Protein AF-A0A6G2DWR9-F1 (afdb_monomer_lite)

Secondary structure (DSSP, 8-state):
-EE--GGGHHHHHHTT--EE--SSGGGSHHHHHHHHHHHHTT-HHHHHHHHHHHHHHHHHHTSSSS-HHHHHHHHHHHHH-----PPPTTSPPP-GGG--

Sequence (100 aa):
VFNGPDEQYLGGRLMGAEAGIGGTYGVMPDLFLKLESLIQERDLDTAKKLQYAINEVIYKMISGKANMYAVAKEVLRLNEKLDLGSVRQPLEALAEGDLE

Radius of gyration: 14.73 Å; chains: 1; bounding box: 37×27×40 Å

pLDDT: mean 97.43, std 2.49, range [79.19, 98.88]

InterPro domains:
  IPR002220 DapA-like [PF00701] (1-96)
  IPR013785 Aldolase-type TIM barrel [G3DSA:3.20.20.70] (1-100)

Structure (mmCIF, N/CA/C/O backbone):
data_AF-A0A6G2DWR9-F1
#
_entry.id   AF-A0A6G2DWR9-F1
#
loop_
_atom_site.group_PDB
_atom_site.id
_atom_site.type_symbol
_atom_site.label_atom_id
_atom_site.label_alt_id
_atom_site.label_comp_id
_atom_site.label_asym_id
_atom_site.label_entity_id
_atom_site.label_seq_id
_atom_site.pdbx_PDB_ins_code
_atom_site.Cartn_x
_atom_site.Cartn_y
_atom_site.Cartn_z
_atom_site.occupancy
_atom_site.B_iso_or_equiv
_atom_site.auth_seq_id
_atom_site.auth_comp_id
_atom_site.auth_asym_id
_atom_site.auth_atom_id
_atom_site.pdbx_PDB_model_num
ATOM 1 N N . VAL A 1 1 ? -19.397 5.937 -0.410 1.00 94.94 1 VAL A N 1
ATOM 2 C CA . VAL A 1 1 ? -18.188 6.555 -1.039 1.00 94.94 1 VAL A CA 1
ATOM 3 C C . VAL A 1 1 ? -16.984 5.650 -0.818 1.00 94.94 1 VAL A C 1
ATOM 5 O O . VAL A 1 1 ? -16.892 5.081 0.260 1.00 94.94 1 VAL A O 1
ATOM 8 N N . PHE A 1 2 ? -16.074 5.518 -1.791 1.00 98.19 2 PHE A N 1
ATOM 9 C CA . PHE A 1 2 ? -14.843 4.723 -1.654 1.00 98.19 2 PHE A CA 1
ATOM 10 C C . PHE A 1 2 ? -13.619 5.639 -1.540 1.00 98.19 2 PHE A C 1
ATOM 12 O O . PHE A 1 2 ? -13.466 6.554 -2.347 1.00 98.19 2 PHE A O 1
ATOM 19 N N . ASN A 1 3 ? -12.757 5.401 -0.551 1.00 98.56 3 ASN A N 1
ATOM 20 C CA . ASN A 1 3 ? -11.465 6.068 -0.433 1.00 98.56 3 ASN A CA 1
ATOM 21 C C . ASN A 1 3 ? -10.527 5.586 -1.550 1.00 98.56 3 ASN A C 1
ATOM 23 O O . ASN A 1 3 ? -10.356 4.381 -1.716 1.00 98.56 3 ASN A O 1
ATOM 27 N N . GLY A 1 4 ? -9.929 6.521 -2.288 1.00 98.19 4 GLY A N 1
ATOM 28 C CA . GLY A 1 4 ? -8.967 6.223 -3.355 1.00 98.19 4 GLY A CA 1
ATOM 29 C C . GLY A 1 4 ? -7.497 6.273 -2.919 1.00 98.19 4 GLY A C 1
ATOM 30 O O . GLY A 1 4 ? -6.759 5.357 -3.252 1.00 98.19 4 GLY A O 1
ATOM 31 N N . PRO A 1 5 ? -7.037 7.316 -2.199 1.00 98.19 5 PRO A N 1
ATOM 32 C CA . PRO A 1 5 ? -5.630 7.415 -1.805 1.00 98.19 5 PRO A CA 1
ATOM 33 C C . PRO A 1 5 ? -5.296 6.450 -0.664 1.00 98.19 5 PRO A C 1
ATOM 35 O O . PRO A 1 5 ? -5.792 6.604 0.458 1.00 98.19 5 PRO A O 1
ATOM 38 N N . ASP A 1 6 ? -4.455 5.460 -0.941 1.00 98.56 6 ASP A N 1
ATOM 39 C CA . ASP A 1 6 ? -4.104 4.378 -0.012 1.00 98.56 6 ASP A CA 1
ATOM 40 C C . ASP A 1 6 ? -3.402 4.909 1.244 1.00 98.56 6 ASP A C 1
ATOM 42 O O . ASP A 1 6 ? -3.665 4.461 2.363 1.00 98.56 6 ASP A O 1
ATOM 46 N N . GLU A 1 7 ? -2.596 5.955 1.074 1.00 98.31 7 GLU A N 1
ATOM 47 C CA . GLU A 1 7 ? -1.856 6.647 2.128 1.00 98.31 7 GLU A CA 1
ATOM 48 C C . GLU A 1 7 ? -2.767 7.402 3.105 1.00 98.31 7 GLU A C 1
ATOM 50 O O . GLU A 1 7 ? -2.342 7.807 4.193 1.00 98.31 7 GLU A O 1
ATOM 55 N N . GLN A 1 8 ? -4.024 7.614 2.704 1.00 98.50 8 GLN A N 1
ATOM 56 C CA . GLN A 1 8 ? -5.057 8.314 3.459 1.00 98.50 8 GLN A CA 1
ATOM 57 C C . GLN A 1 8 ? -6.198 7.385 3.882 1.00 98.50 8 GLN A C 1
ATOM 59 O O . GLN A 1 8 ? -7.196 7.885 4.398 1.00 98.50 8 GLN A O 1
ATOM 64 N N . TYR A 1 9 ? -6.070 6.062 3.706 1.00 98.75 9 TYR A N 1
ATOM 65 C CA . TYR A 1 9 ? -7.160 5.106 3.930 1.00 98.75 9 TYR A CA 1
ATOM 66 C C . TYR A 1 9 ? -7.842 5.286 5.290 1.00 98.75 9 TYR A C 1
ATOM 68 O O . TYR A 1 9 ? -9.052 5.504 5.344 1.00 98.75 9 TYR A O 1
ATOM 76 N N . LEU A 1 10 ? -7.075 5.295 6.384 1.00 98.62 10 LEU A N 1
ATOM 77 C CA . LEU A 1 10 ? -7.600 5.529 7.730 1.00 98.62 10 LEU A CA 1
ATOM 78 C C . LEU A 1 10 ? -8.358 6.862 7.826 1.00 98.62 10 LEU A C 1
ATOM 80 O O . LEU A 1 10 ? -9.471 6.905 8.344 1.00 98.62 10 LEU A O 1
ATOM 84 N N . GLY A 1 11 ? -7.784 7.948 7.304 1.00 98.38 11 GLY A N 1
ATOM 85 C CA . GLY A 1 11 ? -8.419 9.266 7.318 1.00 98.38 11 GLY A CA 1
ATOM 86 C C . GLY A 1 11 ? -9.731 9.285 6.533 1.00 98.38 11 GLY A C 1
ATOM 87 O O . GLY A 1 11 ? -10.753 9.728 7.051 1.00 98.38 11 GLY A O 1
ATOM 88 N N . GLY A 1 12 ? -9.730 8.743 5.314 1.00 98.38 12 GLY A N 1
ATOM 89 C CA . GLY A 1 12 ? -10.919 8.644 4.471 1.00 98.38 12 GLY A CA 1
ATOM 90 C C . GLY A 1 12 ? -12.023 7.809 5.114 1.00 98.38 12 GLY A C 1
ATOM 91 O O . GLY A 1 12 ? -13.181 8.231 5.127 1.00 98.38 12 GLY A O 1
ATOM 92 N N . ARG A 1 13 ? -11.672 6.664 5.715 1.00 98.19 13 ARG A N 1
ATOM 93 C CA . ARG A 1 13 ? -12.622 5.810 6.445 1.00 98.19 13 ARG A CA 1
ATOM 94 C C . ARG A 1 13 ? -13.258 6.540 7.624 1.00 98.19 13 ARG A C 1
ATOM 96 O O . ARG A 1 13 ? -14.476 6.497 7.769 1.00 98.19 13 ARG A O 1
ATOM 103 N N . LEU A 1 14 ? -12.467 7.261 8.421 1.00 98.06 14 LEU A N 1
ATOM 104 C CA . LEU A 1 14 ? -12.972 8.023 9.570 1.00 98.06 14 LEU A CA 1
ATOM 105 C C . LEU A 1 14 ? -13.831 9.232 9.170 1.00 98.06 14 LEU A C 1
ATOM 107 O O . LEU A 1 14 ? -14.720 9.624 9.922 1.00 98.06 14 LEU A O 1
ATOM 111 N N . MET A 1 15 ? -13.603 9.795 7.983 1.00 97.94 15 MET A N 1
ATOM 112 C CA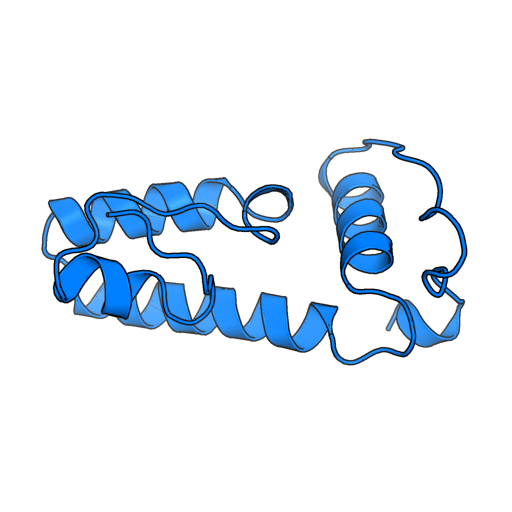 . MET A 1 15 ? -14.368 10.927 7.449 1.00 97.94 15 MET A CA 1
ATOM 113 C C . MET A 1 15 ? -15.652 10.518 6.708 1.00 97.94 15 MET A C 1
ATOM 115 O O . MET A 1 15 ? -16.385 11.388 6.242 1.00 97.94 15 MET A O 1
ATOM 119 N N . GLY A 1 16 ? -15.948 9.216 6.614 1.00 97.31 16 GLY A N 1
ATOM 120 C CA . GLY A 1 16 ? -17.214 8.706 6.081 1.00 97.31 16 GLY A CA 1
ATOM 121 C C . GLY A 1 16 ? -17.132 8.002 4.725 1.00 97.31 16 GLY A C 1
ATOM 122 O O . GLY A 1 16 ? -18.175 7.666 4.164 1.00 97.31 16 GLY A O 1
ATOM 123 N N . ALA A 1 17 ? -15.937 7.734 4.181 1.00 98.25 17 ALA A N 1
ATOM 124 C CA . ALA A 1 17 ? -15.821 6.729 3.121 1.00 98.25 17 ALA A CA 1
ATOM 125 C C . ALA A 1 17 ? -16.226 5.370 3.698 1.00 98.25 17 ALA A C 1
ATOM 127 O O . ALA A 1 17 ? -15.780 5.039 4.783 1.00 98.25 17 ALA A O 1
ATOM 128 N N . GLU A 1 18 ? -17.042 4.584 3.000 1.00 97.94 18 GLU A N 1
ATOM 129 C CA . GLU A 1 18 ? -17.590 3.303 3.482 1.00 97.94 18 GLU A CA 1
ATOM 130 C C . GLU A 1 18 ? -16.638 2.128 3.234 1.00 97.94 18 GLU A C 1
ATOM 132 O O . GLU A 1 18 ? -16.725 1.105 3.904 1.00 97.94 18 GLU A O 1
ATOM 137 N N . ALA A 1 19 ? -15.729 2.287 2.275 1.00 97.19 19 ALA A N 1
ATOM 138 C CA . ALA A 1 19 ? -14.725 1.309 1.873 1.00 97.19 19 ALA A CA 1
ATOM 139 C C . ALA A 1 19 ? -13.568 2.036 1.166 1.00 97.19 19 ALA A C 1
ATOM 141 O O . ALA A 1 19 ? -13.579 3.267 1.071 1.00 97.19 19 ALA A O 1
ATOM 142 N N . GLY A 1 20 ? -12.593 1.300 0.633 1.00 97.75 20 GLY A N 1
ATOM 143 C CA . GLY A 1 20 ? -11.559 1.858 -0.240 1.00 97.75 20 GLY A CA 1
ATOM 144 C C . GLY A 1 20 ? -11.260 0.984 -1.449 1.00 97.75 20 GLY A C 1
ATOM 145 O O . GLY A 1 20 ? -11.582 -0.203 -1.475 1.00 97.75 20 GLY A O 1
ATOM 146 N N . ILE A 1 21 ? -10.678 1.610 -2.467 1.00 98.44 21 ILE A N 1
ATOM 147 C CA . ILE A 1 21 ? -10.186 0.979 -3.690 1.00 98.44 21 ILE A CA 1
ATOM 148 C C . ILE A 1 21 ? -8.789 1.539 -3.924 1.00 98.44 21 ILE A C 1
ATOM 150 O O . ILE A 1 21 ? -8.647 2.745 -4.110 1.00 98.44 21 ILE A O 1
ATOM 154 N N . GLY A 1 22 ? -7.792 0.657 -3.941 1.00 97.62 22 GLY A N 1
ATOM 155 C CA . GLY A 1 22 ? -6.390 1.043 -3.908 1.00 97.62 22 GLY A CA 1
ATOM 156 C C . GLY A 1 22 ? -5.499 0.206 -4.800 1.00 97.62 22 GLY A C 1
ATOM 157 O O . GLY A 1 22 ? -5.702 -0.999 -4.954 1.00 97.62 22 GLY A O 1
ATOM 158 N N . GLY A 1 23 ? -4.494 0.853 -5.385 1.00 97.19 23 GLY A N 1
ATOM 159 C CA . GLY A 1 23 ? -3.522 0.200 -6.263 1.00 97.19 23 GLY A CA 1
ATOM 160 C C . GLY A 1 23 ? -2.470 -0.605 -5.500 1.00 97.19 23 GLY A C 1
ATOM 161 O O . GLY A 1 23 ? -1.926 -1.566 -6.041 1.00 97.19 23 GLY A O 1
ATOM 162 N N . THR A 1 24 ? -2.199 -0.246 -4.243 1.00 98.12 24 THR A N 1
ATOM 163 C CA . THR A 1 24 ? -1.152 -0.878 -3.421 1.00 98.12 24 THR A CA 1
ATOM 164 C C . THR A 1 24 ? -1.678 -2.035 -2.575 1.00 98.12 24 THR A C 1
ATOM 166 O O . THR A 1 24 ? -0.890 -2.827 -2.060 1.00 98.12 24 THR A O 1
ATOM 169 N N . TYR A 1 25 ? -3.003 -2.213 -2.502 1.00 98.31 25 TYR A N 1
ATOM 170 C CA . TYR A 1 25 ? -3.624 -3.288 -1.718 1.00 98.31 25 TYR A CA 1
ATOM 171 C C . TYR A 1 25 ? -3.159 -4.658 -2.196 1.00 98.31 25 TYR A C 1
ATOM 173 O O . TYR A 1 25 ? -2.942 -5.544 -1.382 1.00 98.31 25 TYR A O 1
ATOM 181 N N . GLY A 1 26 ? -2.955 -4.822 -3.506 1.00 97.31 26 GLY A N 1
ATOM 182 C CA . GLY A 1 26 ? -2.494 -6.084 -4.080 1.00 97.31 26 GLY A CA 1
ATOM 183 C C . GLY A 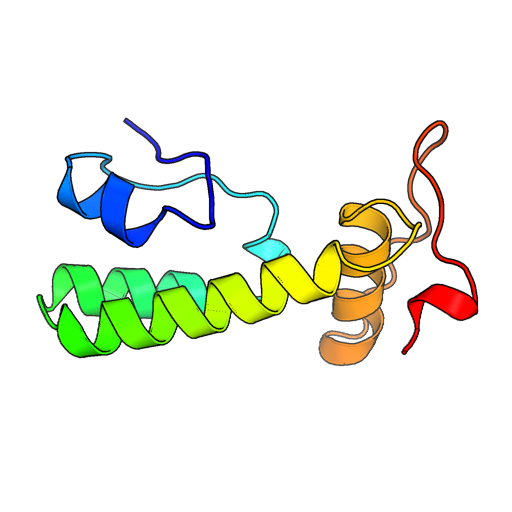1 26 ? -1.117 -6.522 -3.584 1.00 97.31 26 GLY A C 1
ATOM 184 O O . GLY A 1 26 ? -0.846 -7.711 -3.598 1.00 97.31 26 GLY A O 1
ATOM 185 N N . VAL A 1 27 ? -0.270 -5.596 -3.125 1.00 97.56 27 VAL A N 1
ATOM 186 C CA . VAL A 1 27 ? 1.086 -5.899 -2.637 1.00 97.56 27 VAL A CA 1
ATOM 187 C C . VAL A 1 27 ? 1.090 -6.326 -1.169 1.00 97.56 27 VAL A C 1
ATOM 189 O O . VAL A 1 27 ? 1.960 -7.080 -0.746 1.00 97.56 27 VAL A O 1
ATOM 192 N N . MET A 1 28 ? 0.122 -5.848 -0.387 1.00 97.56 28 MET A N 1
ATOM 193 C CA . MET A 1 28 ? 0.048 -6.072 1.060 1.00 97.56 28 MET A CA 1
ATOM 194 C C . MET A 1 28 ? -1.409 -6.154 1.553 1.00 97.56 28 MET A C 1
ATOM 196 O O . MET A 1 28 ? -1.821 -5.370 2.415 1.00 97.56 28 MET A O 1
ATOM 200 N N . PRO A 1 29 ? -2.223 -7.084 1.016 1.00 98.06 29 PRO A N 1
ATOM 201 C CA . PRO A 1 29 ? -3.669 -7.096 1.250 1.00 98.06 29 PRO A CA 1
ATOM 202 C C . PRO A 1 29 ? -4.019 -7.311 2.725 1.00 98.06 29 PRO A C 1
ATOM 204 O O . PRO A 1 29 ? -4.916 -6.652 3.254 1.00 98.06 29 PRO A O 1
ATOM 207 N N . ASP A 1 30 ? -3.259 -8.161 3.416 1.00 98.25 30 ASP A N 1
ATOM 208 C CA . ASP A 1 30 ? -3.471 -8.484 4.828 1.00 98.25 30 ASP A CA 1
ATOM 209 C C . ASP A 1 30 ? -3.351 -7.255 5.736 1.00 98.25 30 ASP A C 1
ATOM 211 O O . ASP A 1 30 ? -4.065 -7.148 6.735 1.00 98.25 30 ASP A O 1
ATOM 215 N N . LEU A 1 31 ? -2.497 -6.288 5.376 1.00 98.56 31 LEU A N 1
ATOM 216 C CA . LEU A 1 31 ? -2.3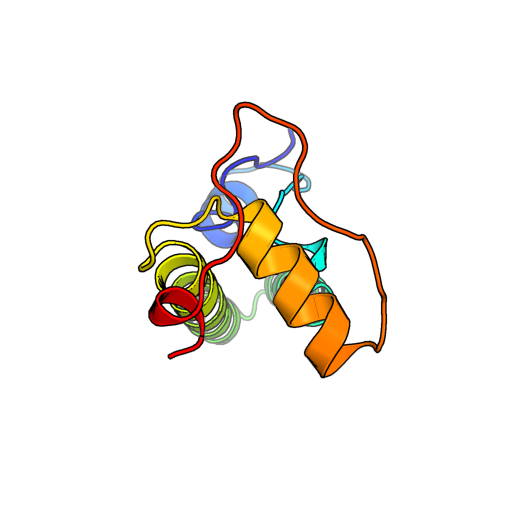36 -5.058 6.150 1.00 98.56 31 LEU A CA 1
ATOM 217 C C . LEU A 1 31 ? -3.570 -4.159 6.034 1.00 98.56 31 LEU A C 1
ATOM 219 O O . LEU A 1 31 ? -4.015 -3.617 7.043 1.00 98.56 31 LEU A O 1
ATOM 223 N N . PHE A 1 32 ? -4.171 -4.042 4.847 1.00 98.62 32 PHE A N 1
ATOM 224 C CA . PHE A 1 32 ? -5.406 -3.271 4.668 1.00 98.62 32 PHE A CA 1
ATOM 225 C C . PHE A 1 32 ? -6.613 -3.961 5.307 1.00 98.62 32 PHE A C 1
ATOM 227 O O . PHE A 1 32 ? -7.433 -3.292 5.936 1.00 98.62 32 PHE A O 1
ATOM 234 N N . LEU A 1 33 ? -6.694 -5.295 5.234 1.00 98.56 33 LEU A N 1
ATOM 235 C CA . LEU A 1 33 ? -7.712 -6.062 5.960 1.00 98.56 33 LEU A CA 1
ATOM 236 C C . LEU A 1 33 ? -7.572 -5.881 7.473 1.00 98.56 33 LEU A C 1
ATOM 238 O O . LEU A 1 33 ? -8.567 -5.663 8.170 1.00 98.56 33 LEU A O 1
ATOM 242 N N . LYS A 1 34 ? -6.339 -5.919 7.994 1.00 98.75 34 LYS A N 1
ATOM 243 C CA . LYS A 1 34 ? -6.105 -5.682 9.417 1.00 98.75 34 LYS A CA 1
ATOM 244 C C . LYS A 1 34 ? -6.418 -4.240 9.810 1.00 98.75 34 LYS A C 1
ATOM 246 O O . LYS A 1 34 ? -7.012 -4.027 10.865 1.00 98.75 34 LYS A O 1
ATOM 251 N N . LEU A 1 35 ? -6.065 -3.267 8.973 1.00 98.69 35 LEU A N 1
ATOM 252 C CA . LEU A 1 35 ? -6.397 -1.862 9.194 1.00 98.69 35 LEU A CA 1
ATOM 253 C C . LEU A 1 35 ? -7.913 -1.653 9.268 1.00 98.69 35 LEU A C 1
ATOM 255 O O . LEU A 1 35 ? -8.387 -0.970 10.171 1.00 98.69 35 LEU A O 1
ATOM 259 N N . GLU A 1 36 ? -8.676 -2.295 8.384 1.00 98.38 36 GLU A N 1
ATOM 260 C CA . GLU A 1 36 ? -10.139 -2.263 8.418 1.00 98.38 36 GLU A CA 1
ATOM 261 C C . GLU A 1 36 ? -10.704 -2.899 9.703 1.00 98.38 36 GLU A C 1
ATOM 263 O O . GLU A 1 36 ? -11.575 -2.301 10.333 1.00 98.38 36 GLU A O 1
ATOM 268 N N . SER A 1 37 ? -10.173 -4.045 10.153 1.00 98.69 37 SER A N 1
ATOM 269 C CA . SER A 1 37 ? -10.560 -4.655 11.444 1.00 98.69 37 SER A CA 1
ATOM 270 C C . SER A 1 37 ? -10.305 -3.706 12.618 1.00 98.69 37 SER A C 1
ATOM 272 O O . SER A 1 37 ? -11.197 -3.505 13.439 1.00 98.69 37 SER A O 1
ATOM 274 N N . LEU A 1 38 ? -9.143 -3.047 12.668 1.00 98.75 38 LEU A N 1
ATOM 275 C CA . LEU A 1 38 ? -8.819 -2.090 13.733 1.00 98.75 38 LEU A CA 1
ATOM 276 C C . LEU A 1 38 ? -9.755 -0.870 13.725 1.00 98.75 38 LEU A C 1
ATOM 278 O O . LEU A 1 38 ? -10.156 -0.392 14.786 1.00 98.75 38 LEU A O 1
ATOM 282 N N . ILE A 1 39 ? -10.152 -0.384 12.542 1.00 98.31 39 ILE A N 1
ATOM 283 C CA . ILE A 1 39 ? -11.138 0.701 12.406 1.00 98.31 39 ILE A CA 1
ATOM 284 C C . ILE A 1 39 ? -12.503 0.263 12.954 1.00 98.31 39 ILE A C 1
ATOM 286 O O . ILE A 1 39 ? -13.128 1.013 13.707 1.00 98.31 39 ILE A O 1
ATOM 290 N N . GLN A 1 40 ? -12.954 -0.949 12.618 1.00 97.69 40 GLN A N 1
ATOM 291 C CA . GLN A 1 40 ? -14.228 -1.508 13.092 1.00 97.69 40 GLN A CA 1
ATOM 292 C C . GLN A 1 40 ? -14.227 -1.752 14.608 1.00 97.69 40 GLN A C 1
ATOM 294 O O . GLN A 1 40 ? -15.213 -1.459 15.285 1.00 97.69 40 GLN A O 1
ATOM 299 N N . GLU A 1 41 ? -13.101 -2.215 15.148 1.00 98.31 41 GLU A N 1
ATOM 300 C CA . GLU A 1 41 ? -12.855 -2.401 16.584 1.00 98.31 41 GLU A CA 1
ATOM 301 C C . GLU A 1 41 ? -12.652 -1.069 17.333 1.00 98.31 41 GLU A C 1
ATOM 303 O O . GLU A 1 41 ? -12.658 -1.040 18.563 1.00 98.31 41 GLU A O 1
ATOM 308 N N . ARG A 1 42 ? -12.527 0.050 16.602 1.00 97.81 42 ARG A N 1
ATOM 309 C CA . ARG A 1 42 ? -12.242 1.403 17.114 1.00 97.81 42 ARG A CA 1
ATOM 310 C C . ARG A 1 42 ? -10.896 1.511 17.846 1.00 97.81 42 ARG A C 1
ATOM 312 O O . ARG A 1 42 ? -10.701 2.447 18.621 1.00 97.81 42 ARG A O 1
ATOM 319 N N . ASP A 1 43 ? -9.950 0.615 17.561 1.00 98.62 43 ASP A N 1
ATOM 320 C CA . ASP A 1 43 ? -8.556 0.722 18.008 1.00 98.62 43 ASP A CA 1
ATOM 321 C C . ASP A 1 43 ? -7.769 1.642 17.060 1.00 98.62 43 ASP A C 1
ATOM 323 O O . ASP A 1 43 ? -7.003 1.219 16.187 1.00 98.62 43 ASP A O 1
ATOM 327 N N . LEU A 1 44 ? -8.011 2.945 17.211 1.00 98.44 44 LEU A N 1
ATOM 328 C CA . LEU A 1 44 ? -7.474 3.961 16.308 1.00 98.44 44 LEU A CA 1
ATOM 329 C C . LEU A 1 44 ? -5.977 4.218 16.511 1.00 98.44 44 LEU A C 1
ATOM 331 O O . LEU A 1 44 ? -5.300 4.629 15.567 1.00 98.44 44 LEU A O 1
ATOM 335 N N . ASP A 1 45 ? -5.440 3.953 17.703 1.00 98.56 45 ASP A N 1
ATOM 336 C CA . ASP A 1 45 ? -4.014 4.131 17.981 1.00 98.56 45 ASP A CA 1
ATOM 337 C C . ASP A 1 45 ? -3.179 3.071 17.256 1.00 98.56 45 ASP A C 1
ATOM 339 O O . ASP A 1 45 ? -2.168 3.398 16.621 1.00 98.56 45 ASP A O 1
ATOM 343 N N . THR A 1 46 ? -3.615 1.809 17.289 1.00 98.75 46 THR A N 1
ATOM 344 C CA . THR A 1 46 ? -2.978 0.738 16.512 1.00 98.75 46 THR A CA 1
ATOM 345 C C . THR A 1 46 ? -3.229 0.922 15.018 1.00 98.75 46 THR A C 1
ATOM 347 O O . THR A 1 46 ? -2.286 0.794 14.234 1.00 98.75 46 THR A O 1
ATOM 350 N N . ALA A 1 47 ? -4.447 1.305 14.609 1.00 98.81 47 ALA A N 1
ATOM 351 C CA . ALA A 1 47 ? -4.760 1.596 13.207 1.00 98.81 47 ALA A CA 1
ATOM 352 C C . ALA A 1 47 ? -3.837 2.680 12.631 1.00 98.81 47 ALA A C 1
ATOM 354 O O . ALA A 1 47 ? -3.312 2.538 11.529 1.00 98.81 47 ALA A O 1
ATOM 355 N N . LYS A 1 48 ? -3.575 3.745 13.397 1.00 98.75 48 LYS A N 1
ATOM 356 C CA . LYS A 1 48 ? -2.675 4.827 12.988 1.00 98.75 48 LYS A CA 1
ATOM 357 C C . LYS A 1 48 ? -1.242 4.339 12.791 1.00 98.75 48 LYS A C 1
ATOM 359 O O . LYS A 1 48 ? -0.620 4.685 11.791 1.00 98.75 48 LYS A O 1
ATOM 364 N N . LYS A 1 49 ? -0.716 3.527 13.714 1.00 98.81 49 LYS A N 1
ATOM 365 C CA . LYS A 1 49 ? 0.625 2.928 13.575 1.00 98.81 49 LYS A CA 1
ATOM 366 C C . LYS A 1 49 ? 0.710 2.037 12.336 1.00 98.81 49 LYS A C 1
ATOM 368 O O . LYS A 1 49 ? 1.685 2.123 11.598 1.00 98.81 49 LYS A O 1
ATOM 373 N N . LEU A 1 50 ? -0.326 1.236 12.085 1.00 98.81 50 LEU A N 1
ATOM 374 C CA . LEU A 1 50 ? -0.394 0.380 10.905 1.00 98.81 50 LEU A CA 1
ATOM 375 C C . LEU A 1 50 ? -0.468 1.196 9.606 1.00 98.81 50 LEU A C 1
ATOM 377 O O . LEU A 1 50 ? 0.254 0.884 8.666 1.00 98.81 50 LEU A O 1
ATOM 381 N N . GLN A 1 51 ? -1.259 2.273 9.562 1.00 98.88 51 GLN A N 1
ATOM 382 C CA . GLN A 1 51 ? -1.288 3.181 8.409 1.00 98.88 51 GLN A CA 1
ATOM 383 C C . GLN A 1 51 ? 0.095 3.791 8.137 1.00 98.88 51 GLN A C 1
ATOM 385 O O . GLN A 1 51 ? 0.488 3.884 6.981 1.00 98.88 51 GLN A O 1
ATOM 390 N N . TYR A 1 52 ? 0.863 4.176 9.165 1.00 98.81 52 TYR A N 1
ATOM 391 C CA . TYR A 1 52 ? 2.232 4.661 8.948 1.00 98.81 52 TYR A CA 1
ATOM 392 C C . TYR A 1 52 ? 3.142 3.593 8.342 1.00 98.81 52 TYR A C 1
ATOM 394 O O . TYR A 1 52 ? 3.849 3.896 7.387 1.00 98.81 52 TYR A O 1
ATOM 402 N N . ALA A 1 53 ? 3.082 2.356 8.838 1.00 98.75 53 ALA A N 1
ATOM 403 C CA . ALA A 1 53 ? 3.861 1.254 8.275 1.00 98.75 53 ALA A CA 1
ATOM 404 C C . ALA A 1 53 ? 3.478 0.968 6.810 1.00 98.75 53 ALA A C 1
ATOM 406 O O . ALA A 1 53 ? 4.350 0.785 5.966 1.00 98.75 53 ALA A O 1
ATOM 407 N N . ILE A 1 54 ? 2.180 0.998 6.487 1.00 98.69 54 ILE A N 1
ATOM 408 C CA . ILE A 1 54 ? 1.688 0.906 5.104 1.00 98.69 54 ILE A CA 1
ATOM 409 C C . ILE A 1 54 ? 2.284 2.037 4.258 1.00 98.69 54 ILE A C 1
ATOM 411 O O . ILE A 1 54 ? 2.831 1.783 3.188 1.00 98.69 54 ILE A O 1
ATOM 415 N N . ASN A 1 55 ? 2.242 3.279 4.746 1.00 98.75 55 ASN A N 1
ATOM 416 C CA . ASN A 1 55 ? 2.760 4.433 4.011 1.00 98.75 55 ASN A CA 1
ATOM 417 C C . ASN A 1 55 ? 4.276 4.338 3.783 1.00 98.75 55 ASN A C 1
ATOM 419 O O . ASN A 1 55 ? 4.740 4.707 2.709 1.00 98.75 55 ASN A O 1
ATOM 423 N N . GLU A 1 56 ? 5.047 3.819 4.741 1.00 98.50 56 GLU A N 1
ATOM 424 C CA . GLU A 1 56 ? 6.485 3.571 4.565 1.00 98.50 56 GLU A CA 1
ATOM 425 C C . GLU A 1 56 ? 6.760 2.593 3.415 1.00 98.50 56 GLU A C 1
ATOM 427 O O . GLU A 1 56 ? 7.643 2.849 2.594 1.00 98.50 56 GLU A O 1
ATOM 432 N N . VAL A 1 57 ? 5.965 1.522 3.296 1.00 97.88 57 VAL A N 1
ATOM 433 C CA . VAL A 1 57 ? 6.056 0.585 2.164 1.00 97.88 57 VAL A CA 1
ATOM 434 C C . VAL A 1 57 ? 5.728 1.293 0.850 1.00 97.88 57 VAL A C 1
ATOM 436 O O . VAL A 1 57 ? 6.501 1.189 -0.100 1.00 97.88 57 VAL A O 1
ATOM 439 N N . ILE A 1 58 ? 4.632 2.058 0.796 1.00 98.19 58 ILE A N 1
ATOM 440 C CA . ILE A 1 58 ? 4.233 2.797 -0.414 1.00 98.19 58 ILE A CA 1
ATOM 441 C C . ILE A 1 58 ? 5.339 3.766 -0.839 1.00 98.19 58 ILE A C 1
ATOM 443 O O . ILE A 1 58 ? 5.728 3.783 -2.006 1.00 98.19 58 ILE A O 1
ATOM 447 N N . TYR A 1 59 ? 5.900 4.530 0.100 1.00 98.06 59 TYR A N 1
ATOM 448 C CA . TYR A 1 59 ? 6.972 5.482 -0.184 1.00 98.06 59 TYR A CA 1
ATOM 449 C C . TYR A 1 59 ? 8.250 4.803 -0.669 1.00 98.06 59 TYR A C 1
ATOM 451 O O . TYR A 1 59 ? 8.893 5.315 -1.585 1.00 98.06 59 TYR A O 1
ATOM 459 N N . LYS A 1 60 ? 8.594 3.631 -0.127 1.00 96.56 60 LYS A N 1
ATOM 460 C CA . LYS A 1 60 ? 9.710 2.833 -0.645 1.00 96.56 60 LYS A CA 1
ATOM 461 C C . LYS A 1 60 ? 9.416 2.294 -2.049 1.00 96.56 60 LYS A C 1
ATOM 463 O O . LYS A 1 60 ? 10.299 2.314 -2.898 1.00 96.56 60 LYS A O 1
ATOM 468 N N . MET A 1 61 ? 8.179 1.891 -2.344 1.00 96.50 61 MET A N 1
ATOM 469 C CA . MET A 1 61 ? 7.799 1.432 -3.688 1.00 96.50 61 MET A CA 1
ATOM 470 C C . MET A 1 61 ? 7.906 2.522 -4.763 1.00 96.50 61 MET A C 1
ATOM 472 O O . MET A 1 61 ? 8.062 2.196 -5.938 1.00 96.50 61 MET A O 1
ATOM 476 N N . ILE A 1 62 ? 7.817 3.801 -4.386 1.00 96.19 62 ILE A N 1
ATOM 477 C CA . ILE A 1 62 ? 7.926 4.940 -5.313 1.00 96.19 62 ILE A CA 1
ATOM 478 C C . ILE A 1 62 ? 9.267 5.683 -5.223 1.00 96.19 62 ILE A C 1
ATOM 480 O O . ILE A 1 62 ? 9.404 6.743 -5.827 1.00 96.19 62 ILE A O 1
ATOM 484 N N . SER A 1 63 ? 10.255 5.172 -4.476 1.00 96.06 63 SER A N 1
ATOM 485 C CA . SER A 1 63 ? 11.549 5.858 -4.328 1.00 96.06 63 SER A CA 1
ATOM 486 C C . SER A 1 63 ? 12.501 5.657 -5.513 1.00 96.06 63 SER A C 1
ATOM 488 O O . SER A 1 63 ? 13.485 6.386 -5.630 1.00 96.06 63 SER A O 1
ATOM 490 N N . GLY A 1 64 ? 12.240 4.651 -6.351 1.00 94.56 64 GLY A N 1
ATOM 491 C CA . GLY A 1 64 ? 13.030 4.325 -7.541 1.00 94.56 64 GLY A CA 1
ATOM 492 C C . GLY A 1 64 ? 12.638 5.131 -8.784 1.00 94.56 64 GLY A C 1
ATOM 493 O O . GLY A 1 64 ? 11.845 6.071 -8.731 1.00 94.56 64 GLY A O 1
ATOM 494 N N . LYS A 1 65 ? 13.204 4.750 -9.931 1.00 96.12 65 LYS A N 1
ATOM 495 C CA . LYS A 1 65 ? 12.862 5.302 -11.253 1.00 96.12 65 LYS A CA 1
ATOM 496 C C . LYS A 1 65 ? 11.759 4.512 -11.950 1.00 96.12 65 LYS A C 1
ATOM 498 O O . LYS A 1 65 ? 11.037 5.082 -12.769 1.00 96.12 65 LYS A O 1
ATOM 503 N N . ALA A 1 66 ? 11.644 3.220 -11.648 1.00 97.50 66 ALA A N 1
ATOM 504 C CA . ALA A 1 66 ? 10.614 2.363 -12.213 1.00 97.50 66 ALA A CA 1
ATOM 505 C C . ALA A 1 66 ? 9.200 2.850 -11.874 1.00 97.50 66 ALA A C 1
ATOM 507 O O . ALA A 1 66 ? 8.949 3.496 -10.854 1.00 97.50 66 ALA A O 1
ATOM 508 N N . ASN A 1 67 ? 8.228 2.484 -12.710 1.00 98.25 67 ASN A N 1
ATOM 509 C CA . ASN A 1 67 ? 6.833 2.708 -12.368 1.00 98.25 67 ASN A CA 1
ATOM 510 C C . ASN A 1 67 ? 6.448 1.907 -11.108 1.00 98.25 67 ASN A C 1
ATOM 512 O O . ASN A 1 67 ? 6.808 0.737 -10.986 1.00 98.25 67 ASN A O 1
ATOM 516 N N . MET A 1 68 ? 5.629 2.489 -10.225 1.00 97.50 68 MET A N 1
ATOM 517 C CA . MET A 1 68 ? 5.157 1.830 -8.996 1.00 97.50 68 MET A CA 1
ATOM 51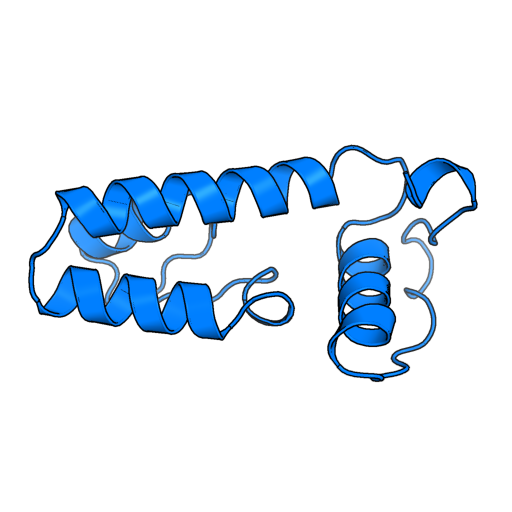8 C C . MET A 1 68 ? 4.583 0.424 -9.249 1.00 97.50 68 MET A C 1
ATOM 520 O O . MET A 1 68 ? 4.810 -0.487 -8.457 1.00 97.50 68 MET A O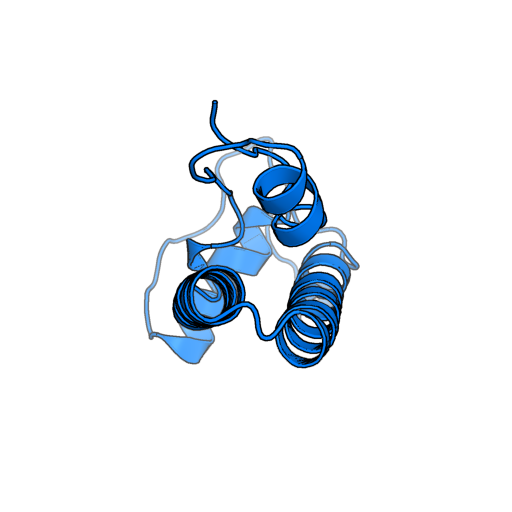 1
ATOM 524 N N . TYR A 1 69 ? 3.871 0.203 -10.362 1.00 98.12 69 TYR A N 1
ATOM 525 C CA . TYR A 1 69 ? 3.323 -1.118 -10.679 1.00 98.12 69 TYR A CA 1
ATOM 526 C C . TYR A 1 69 ? 4.374 -2.114 -11.183 1.00 98.12 69 TYR A C 1
ATOM 528 O O . TYR A 1 69 ? 4.155 -3.315 -11.062 1.00 98.12 69 TYR A O 1
ATOM 536 N N . ALA A 1 70 ? 5.510 -1.663 -11.721 1.00 98.25 70 ALA A N 1
ATOM 537 C CA . ALA A 1 70 ? 6.638 -2.550 -12.008 1.00 98.25 70 ALA A CA 1
ATOM 538 C C . ALA A 1 70 ? 7.250 -3.066 -10.699 1.00 98.25 70 ALA A C 1
ATOM 540 O O . ALA A 1 70 ? 7.445 -4.270 -10.550 1.00 98.25 70 ALA A O 1
ATOM 541 N N . VAL A 1 71 ? 7.431 -2.172 -9.720 1.00 98.06 71 VAL A N 1
ATOM 542 C CA . VAL A 1 71 ? 7.878 -2.533 -8.367 1.00 98.06 71 VAL A CA 1
ATOM 543 C C . VAL A 1 71 ? 6.863 -3.454 -7.683 1.00 98.06 71 VAL A C 1
ATOM 545 O O . VAL A 1 71 ? 7.239 -4.495 -7.158 1.00 98.06 71 VAL A O 1
ATOM 548 N N . ALA A 1 72 ? 5.564 -3.145 -7.757 1.00 98.06 72 ALA A N 1
ATOM 549 C CA . ALA A 1 72 ? 4.501 -3.976 -7.183 1.00 98.06 72 ALA A CA 1
ATOM 550 C C . ALA A 1 72 ? 4.533 -5.424 -7.701 1.00 98.06 72 ALA A C 1
ATOM 552 O O . ALA A 1 72 ? 4.410 -6.370 -6.924 1.00 98.06 72 ALA A O 1
ATOM 553 N N . LYS A 1 73 ? 4.719 -5.602 -9.014 1.00 98.25 73 LYS A N 1
ATOM 554 C CA . LYS A 1 73 ? 4.837 -6.931 -9.624 1.00 98.25 73 LYS A CA 1
ATOM 555 C C . LYS A 1 73 ? 6.076 -7.676 -9.143 1.00 98.25 73 LYS A C 1
ATOM 557 O O . LYS A 1 73 ? 5.992 -8.877 -8.914 1.00 98.25 73 LYS A O 1
ATOM 562 N N . GLU A 1 74 ? 7.194 -6.981 -8.961 1.00 97.62 74 GLU A N 1
ATOM 563 C CA . GLU A 1 74 ? 8.414 -7.594 -8.438 1.00 97.62 74 GLU A CA 1
ATOM 564 C C . GLU A 1 74 ? 8.265 -8.021 -6.976 1.00 97.62 74 GLU A C 1
ATOM 566 O O . GLU A 1 74 ? 8.640 -9.138 -6.625 1.00 97.62 74 GLU A O 1
ATOM 571 N N . VAL A 1 75 ? 7.631 -7.198 -6.135 1.00 97.12 75 VAL A N 1
ATOM 572 C CA . VAL A 1 75 ? 7.328 -7.578 -4.747 1.00 97.12 75 VAL A CA 1
ATOM 573 C C . VAL A 1 75 ? 6.461 -8.841 -4.707 1.00 97.12 75 VAL A C 1
ATOM 575 O O . VAL A 1 75 ? 6.752 -9.764 -3.948 1.00 97.12 75 VAL A O 1
ATOM 578 N N . LEU A 1 76 ? 5.446 -8.935 -5.572 1.00 98.19 76 LEU A N 1
ATOM 579 C CA . LEU A 1 76 ? 4.609 -10.134 -5.697 1.00 98.19 76 LEU A CA 1
ATOM 580 C C . LEU A 1 76 ? 5.377 -11.353 -6.222 1.00 98.19 76 LEU A C 1
ATOM 582 O O . LEU A 1 76 ? 5.134 -12.477 -5.780 1.00 98.19 76 LEU A O 1
ATOM 586 N N . ARG A 1 77 ? 6.337 -11.154 -7.125 1.00 97.81 77 ARG A N 1
ATOM 587 C CA . ARG A 1 77 ? 7.216 -12.229 -7.594 1.00 97.81 77 ARG A CA 1
ATOM 588 C C . ARG A 1 77 ? 8.093 -12.767 -6.462 1.00 97.81 77 ARG A C 1
ATOM 590 O O . ARG A 1 77 ? 8.266 -13.980 -6.363 1.00 97.81 77 ARG A O 1
ATOM 597 N N . LEU A 1 78 ? 8.630 -11.888 -5.614 1.00 96.38 78 LEU A N 1
ATOM 598 C CA . LEU A 1 78 ? 9.511 -12.252 -4.500 1.00 96.38 78 LEU A CA 1
ATOM 599 C C . LEU A 1 78 ? 8.753 -12.914 -3.341 1.00 96.38 78 LEU A C 1
ATOM 601 O O . LEU A 1 78 ? 9.173 -13.971 -2.869 1.00 96.38 78 LEU A O 1
ATOM 605 N N . ASN A 1 79 ? 7.638 -12.323 -2.909 1.00 97.44 79 ASN A N 1
ATOM 606 C CA . ASN A 1 79 ? 6.900 -12.777 -1.728 1.00 97.44 79 ASN A CA 1
ATOM 607 C C . ASN A 1 79 ? 5.936 -13.927 -2.047 1.00 97.44 79 ASN A C 1
ATOM 609 O O . ASN A 1 79 ? 5.886 -14.912 -1.313 1.00 97.44 79 ASN A O 1
ATOM 613 N N . GLU A 1 80 ? 5.224 -13.838 -3.174 1.00 97.44 80 GLU A N 1
ATOM 614 C CA . GLU A 1 80 ? 4.113 -14.740 -3.515 1.00 97.44 80 GLU A CA 1
ATOM 615 C C . GLU A 1 80 ? 4.438 -15.697 -4.669 1.00 97.44 80 GLU A C 1
ATOM 617 O O . GLU A 1 80 ? 3.625 -16.549 -5.028 1.00 97.44 80 GLU A O 1
ATOM 622 N N . LYS A 1 81 ? 5.633 -15.584 -5.267 1.00 97.94 81 LYS A N 1
ATOM 623 C CA . LYS A 1 81 ? 6.059 -16.370 -6.442 1.00 97.94 81 LYS A CA 1
ATOM 624 C C . LYS A 1 81 ? 5.136 -16.182 -7.653 1.00 97.94 81 LYS A C 1
ATOM 626 O O . LYS A 1 81 ? 5.019 -17.077 -8.492 1.00 97.94 81 LYS A O 1
ATOM 631 N N . LEU A 1 82 ? 4.495 -15.016 -7.756 1.00 97.75 82 LEU A N 1
ATOM 632 C CA . LEU A 1 82 ? 3.626 -14.654 -8.874 1.00 97.75 82 LEU A CA 1
ATOM 633 C C . LEU A 1 82 ? 4.417 -13.909 -9.951 1.00 97.75 82 LEU A C 1
ATOM 635 O O . LEU A 1 82 ? 4.841 -12.775 -9.749 1.00 97.75 82 LEU A O 1
ATOM 639 N N . ASP A 1 83 ? 4.582 -14.530 -11.118 1.00 97.56 83 ASP A N 1
ATOM 640 C CA . ASP A 1 83 ? 5.173 -13.871 -12.283 1.00 97.56 83 ASP A CA 1
ATOM 641 C C . ASP A 1 83 ? 4.086 -13.182 -13.120 1.00 97.56 83 ASP A C 1
ATOM 643 O O . ASP A 1 83 ? 3.253 -13.82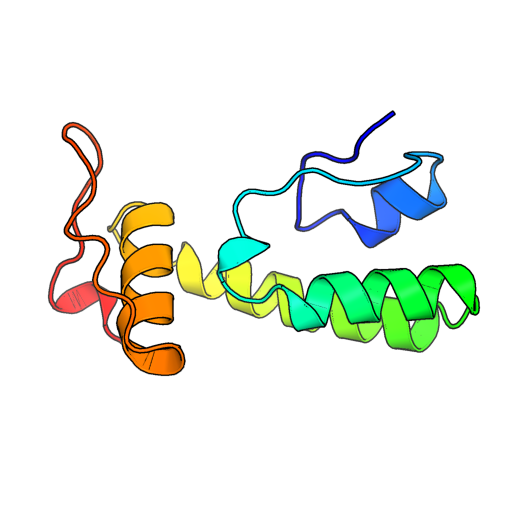3 -13.763 1.00 97.56 83 ASP A O 1
ATOM 647 N N . LEU A 1 84 ? 4.091 -11.849 -13.081 1.00 97.94 84 LEU A N 1
ATOM 648 C CA . LEU A 1 84 ? 3.124 -10.984 -13.762 1.00 97.94 84 LEU A CA 1
ATOM 649 C C . LEU A 1 84 ? 3.739 -10.251 -14.969 1.00 97.94 84 LEU A C 1
ATOM 651 O O . LEU A 1 84 ? 3.105 -9.341 -15.527 1.00 97.94 84 LEU A O 1
ATOM 655 N N . GLY A 1 85 ? 4.970 -10.613 -15.353 1.00 97.25 85 GLY A N 1
ATOM 656 C CA . GLY A 1 85 ? 5.754 -9.955 -16.395 1.00 97.25 85 GLY A CA 1
ATOM 657 C C . GLY A 1 85 ? 6.030 -8.470 -16.127 1.00 97.25 85 GLY A C 1
ATOM 658 O O . GLY A 1 85 ? 5.732 -7.927 -15.066 1.00 97.25 85 GLY A O 1
ATOM 659 N N . SER A 1 86 ? 6.567 -7.767 -17.125 1.00 97.19 86 SER A N 1
ATOM 660 C CA . SER A 1 86 ? 6.826 -6.325 -17.007 1.00 97.19 86 SER A CA 1
ATOM 661 C C . SER A 1 86 ? 5.546 -5.483 -17.137 1.00 97.19 86 SER A C 1
ATOM 663 O O . SER A 1 86 ? 4.448 -5.976 -17.430 1.00 97.19 86 SER A O 1
ATOM 665 N N . VAL A 1 87 ? 5.660 -4.183 -16.892 1.00 98.25 87 VAL A N 1
ATOM 666 C CA . VAL A 1 87 ? 4.622 -3.204 -17.223 1.00 98.25 87 VAL A CA 1
ATOM 667 C C . VAL A 1 87 ? 4.579 -2.952 -18.731 1.00 98.25 87 VAL A C 1
ATOM 669 O O . VAL A 1 87 ? 5.557 -3.148 -19.453 1.00 98.25 87 VAL A O 1
ATOM 672 N N . ARG A 1 88 ? 3.415 -2.535 -19.236 1.00 98.38 88 ARG A N 1
ATOM 673 C CA . ARG A 1 88 ? 3.268 -2.168 -20.646 1.00 98.38 88 ARG A CA 1
ATOM 674 C C . ARG A 1 88 ? 3.810 -0.755 -20.866 1.00 98.38 88 ARG A C 1
ATOM 676 O O . ARG A 1 88 ? 3.499 0.149 -20.095 1.00 98.38 88 ARG A O 1
ATOM 683 N N . GLN A 1 89 ? 4.536 -0.560 -21.963 1.00 97.12 89 GLN A N 1
ATOM 684 C CA . GLN A 1 89 ? 4.939 0.768 -22.433 1.00 97.12 89 GLN A CA 1
ATOM 685 C C . GLN A 1 89 ? 3.716 1.702 -22.560 1.00 97.12 89 GLN A C 1
ATOM 687 O O . GLN A 1 89 ? 2.650 1.242 -22.986 1.00 97.12 89 GLN A O 1
ATOM 692 N N . PRO A 1 90 ? 3.829 2.990 -22.186 1.00 97.25 90 PRO A N 1
ATOM 693 C CA . PRO A 1 90 ? 5.062 3.746 -21.922 1.00 97.25 90 PRO A CA 1
ATOM 694 C C . PRO A 1 90 ? 5.523 3.750 -20.449 1.00 97.25 90 PRO A C 1
ATOM 696 O O . PRO A 1 90 ? 6.286 4.626 -20.056 1.00 97.25 90 PRO A O 1
ATOM 699 N N . LEU A 1 91 ? 5.026 2.839 -19.603 1.00 98.12 91 LEU A N 1
ATOM 700 C CA . LEU A 1 91 ? 5.446 2.779 -18.200 1.00 98.12 91 LEU A CA 1
ATOM 701 C C . LEU A 1 91 ? 6.895 2.286 -18.086 1.00 98.12 91 LEU A C 1
ATOM 703 O O . LEU A 1 91 ? 7.255 1.285 -18.708 1.00 98.12 91 LEU A O 1
ATOM 707 N N . GLU A 1 92 ? 7.691 2.973 -17.264 1.00 98.19 92 GLU A N 1
ATOM 708 C CA . GLU A 1 92 ? 9.091 2.622 -17.013 1.00 98.19 92 GLU A CA 1
ATOM 709 C C . GLU A 1 92 ? 9.179 1.250 -16.333 1.00 98.19 92 GLU A C 1
ATOM 711 O O . GLU A 1 92 ? 8.520 1.001 -15.315 1.00 98.19 92 GLU A O 1
ATOM 716 N N . ALA A 1 93 ? 9.961 0.353 -16.929 1.00 98.06 93 ALA A N 1
ATOM 717 C CA . ALA A 1 93 ? 10.175 -0.987 -16.402 1.00 98.06 93 ALA A CA 1
ATOM 718 C C . ALA A 1 93 ? 11.122 -0.957 -15.193 1.00 98.06 93 ALA A C 1
ATOM 720 O O . ALA A 1 93 ? 11.805 0.032 -14.946 1.00 98.06 93 ALA A O 1
ATOM 721 N N . LEU A 1 94 ? 11.166 -2.061 -14.449 1.00 97.06 94 LEU A N 1
ATOM 722 C CA . LEU A 1 94 ? 12.130 -2.233 -13.367 1.00 97.06 94 LEU A CA 1
ATOM 723 C C . LEU A 1 94 ? 13.555 -2.351 -13.934 1.00 97.06 94 LEU A C 1
ATOM 725 O O . LEU A 1 94 ? 13.770 -3.125 -14.871 1.00 97.06 94 LEU A O 1
ATOM 729 N N . ALA A 1 95 ? 14.513 -1.625 -13.357 1.00 94.81 95 ALA A N 1
ATOM 730 C CA . ALA A 1 95 ? 15.938 -1.741 -13.664 1.00 94.81 95 ALA A CA 1
ATOM 731 C C . ALA A 1 95 ? 16.740 -2.197 -12.431 1.00 94.81 95 ALA A C 1
ATOM 733 O O . ALA A 1 95 ? 16.244 -2.174 -11.309 1.00 94.81 95 ALA A O 1
ATOM 734 N N . GLU A 1 96 ? 18.006 -2.591 -12.624 1.00 91.81 96 GLU A N 1
ATOM 735 C CA . GLU A 1 96 ? 18.869 -3.077 -11.528 1.00 91.81 96 GLU A CA 1
ATOM 736 C C . GLU A 1 96 ? 18.981 -2.080 -10.363 1.00 91.81 96 GLU A C 1
ATOM 738 O O . GLU A 1 96 ? 18.988 -2.488 -9.207 1.00 91.81 96 GLU A O 1
ATOM 743 N N . GLY A 1 97 ? 19.003 -0.775 -10.657 1.00 91.38 97 GLY A N 1
ATOM 744 C CA . GLY A 1 97 ? 19.080 0.276 -9.638 1.00 91.38 97 GLY A CA 1
ATOM 745 C C . GLY A 1 97 ? 17.814 0.461 -8.791 1.00 91.38 97 GLY A C 1
ATOM 746 O O . GLY A 1 97 ? 17.850 1.247 -7.852 1.00 91.38 97 GLY A O 1
ATOM 747 N N . ASP A 1 98 ? 16.710 -0.221 -9.115 1.00 93.06 98 ASP A N 1
ATOM 748 C CA . ASP A 1 98 ? 15.452 -0.173 -8.355 1.00 93.06 98 ASP A CA 1
ATOM 749 C C . ASP A 1 98 ? 15.311 -1.336 -7.352 1.00 93.06 98 ASP A C 1
ATOM 751 O O . ASP A 1 98 ? 14.312 -1.409 -6.638 1.00 93.06 98 ASP A O 1
ATOM 755 N N . LEU A 1 99 ? 16.273 -2.268 -7.314 1.00 87.06 99 LEU A N 1
ATOM 756 C CA . LEU A 1 99 ? 16.217 -3.477 -6.479 1.00 87.06 99 LEU A CA 1
ATOM 757 C C . LEU A 1 99 ? 16.710 -3.270 -5.032 1.00 87.06 99 LEU A C 1
ATOM 759 O O . LEU A 1 99 ? 16.548 -4.174 -4.211 1.00 87.06 99 LEU A O 1
ATOM 763 N N . GLU A 1 100 ? 17.307 -2.113 -4.724 1.00 79.19 100 GLU A N 1
ATOM 764 C CA . GLU A 1 100 ? 17.832 -1.734 -3.396 1.00 79.19 100 GLU A CA 1
ATOM 765 C C . GLU A 1 100 ? 16.869 -0.821 -2.614 1.00 79.19 100 GLU A C 1
ATOM 767 O O . GLU A 1 100 ? 16.693 -1.002 -1.385 1.00 79.19 100 GLU A O 1
#

Foldseek 3Di:
DAAEDLLCQLVCVVVDHVYYDYPLCLLPVVLRVVLVVCVVVVVVVVSVVSSVVSVVVQCLLPVDPFDSVLSSQVSCCVPVVDHPDFDDPPGGHDDPRSPD

Organism: Streptococcus pneumoniae (NCBI:txid1313)

=== Feature glossary ===
Key to the feature types in this record:

pLDDT. pLDDT is the predicted lDDT-Cα score: AlphaFold's confidence that the local environment of each residue (all inter-atomic distances within 15 Å) is correctly placed. It is a per-residue number between 0 and 100, with higher meaning more reliable.

Radius of gyration, Cα contacts, bounding box. The geometric summary reports three shape descriptors. Rg (radius of gyration) measures how spread out the Cα atoms are about their centre of mass; compact globular proteins have small Rg, elongated or unfolded ones large. Cα contacts (<8 Å, |i−j|>4) count long-range residue pairs in spatial proximity — high for tightly packed folds, near zero for rods or random coil. The bounding-box extents give the protein's footprint along x, y, z in Å.

Backbone torsions (φ/ψ). Backbone dihedral angles. Every residue except chain termini has a φ (preceding-C → N → Cα → C) and a ψ (N → Cα → C → next-N). They are reported in degrees following the IUPAC sign convention. Secondary structure is essentially a statement about which (φ, ψ) basin each residue occupies.

Contact-map, Ramachandran, and PAE plots. Plot images: a contact map (which residues are close in 3D, as an N×N binary image), a Ramachandran scatter (backbone torsion angles, revealing secondary-structure composition at a glance), and — for AlphaFold structures — a PAE heatmap (pairwise prediction confidence).

Predicted aligned error. Predicted Aligned Error (PAE) is an AlphaFold confidence matrix: entry (i, j) is the expected error in the position of residue j, in ångströms, when the prediction is superimposed on the true structure at residue i. Low PAE within a block of residues means that block is internally rigid and well-predicted; high PAE between two blocks means their relative placement is uncertain even if each block individually is confident.

Secondary structure (3-state, P-SEA). Three-state secondary structure (P-SEA) collapses the eight DSSP classes into helix (a), strand (b), and coil (c). P-SEA assigns these from Cα geometry alone — distances and angles — without requiring backbone oxygens, so it works on any Cα trace.

Solvent-accessible surface area. Solvent-accessible surface area (SASA) is the area in Å² traced out by the centre of a 1.4 Å probe sphere (a water molecule) rolled over the protein's van der Waals surface (Shrake–Rupley / Lee–Richards construction). Buried residues have near-zero SASA; fully exposed residues can exceed 200 Å². The total SASA scales roughly with the number of surface residues.

Foldseek 3Di. The Foldseek 3Di string encodes local tertiary geometry as a 20-letter alphabet — one character per residue — derived from the relative positions of nearby Cα atoms. Unlike the amino-acid sequence, 3Di is a direct function of the 3D structure, so two proteins with the same fold have similar 3Di strings even at low sequence identity.

B-factor. For experimental (PDB) structures, the B-factor (temperature factor) quantifies the positional spread of each atom in the crystal — a combination of thermal vibration and static disorder — in units of Å². High B-factors mark flexible loops or poorly resolved regions; low B-factors mark the rigid, well-ordered core.

mmCIF coordinates. The mmCIF block holds the 3D Cartesian coordinates of each backbone atom (N, Cα, C, O) in ångströms. mmCIF is the PDB's canonical archive format — a tagged-loop text representation of the atomic model.

InterPro / GO / CATH / organism. Functional annotations link the protein to curated databases. InterPro entries identify conserved domains and families by matching the sequence against member-database signatures (Pfam, PROSITE, CDD, …). Gene Ontology (GO) terms describe molecular function, biological process, and cellular component in a controlled vocabulary. CATH places the structure in a hierarchical fold classification (Class/Architecture/Topology/Homologous-superfamily). The organism is the source species.

Rendered structure images. Structure images are PyMOL renders from six orthogonal camera directions. Cartoon representation draws helices as coils and strands as arrows; sticks shows the backbone as bonds; surface shows the solvent-excluded envelope. Rainbow coloring maps sequence position to hue (blue→red, N→C); chain coloring assigns a distinct color per polypeptide.

Sequence. This is the polypeptide sequence — one letter per residue, N-terminus first. Length ranges from a few dozen residues for small domains to over a thousand for large multi-domain proteins.

Secondary structure (8-state, DSSP). The SS8 string is DSSP's per-residue secondary-structure call. α-helix (H) means an i→i+4 H-bond ladder; β-strand (E) means the residue participates in a β-sheet; 3₁₀ (G) and π (I) are tighter and wider helices; T/S are turns/bends; '-' is loop.

Nearest PDB structures. Structural nearest neighbors (via Foldseek easy-search vs the PDB). Reported per hit: target PDB id, E-value, and alignment TM-score. A TM-score above ~0.5 is the conventional threshold for 'same fold'.